Protein AF-A0A7C4CDU1-F1 (afdb_monomer)

Solvent-accessible surface area (backbone atoms only — not comparable to full-atom values): 4590 Å² total; per-residue (Å²): 128,63,86,41,85,42,82,39,72,51,47,90,38,84,63,28,44,60,57,52,59,79,47,31,66,37,68,26,36,39,35,32,50,32,43,76,96,42,45,71,63,47,53,51,50,46,53,58,50,63,67,36,89,71,46,47,37,47,72,51,73,44,66,26,37,88,89,37,78,76,36,50,49,56,79,82,78,74,116

pLDDT: mean 91.97, std 10.58, range [46.06, 97.81]

Foldseek 3Di:
DQPDDEEAEPCLPPVNVVVVLVCQLHQHEYEYAAAPVCVVVQVVSQVVSVPPVNGNYHYHYDHAQPPDVVRRGDPVSVD

Secon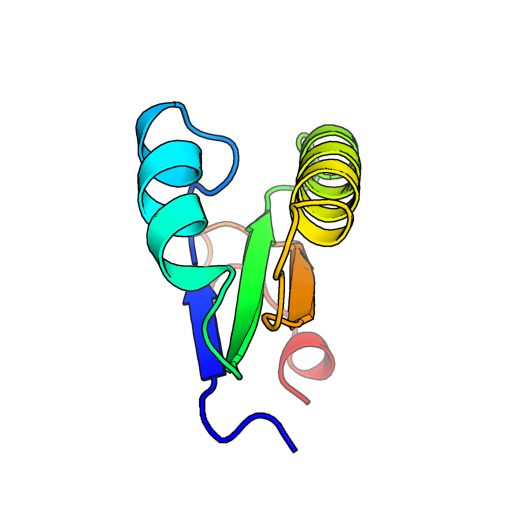dary structure (DSSP, 8-state):
--S-EEEEE-TTSHHHHHHHHTTTTSS-EEEEEE-GGGHHHHHHHHHHHHTSTT--PEEEEEE--TTSGGGG--GGG--

Structure (mmCIF, N/CA/C/O backbone):
data_AF-A0A7C4CDU1-F1
#
_entry.id   AF-A0A7C4CDU1-F1
#
loop_
_atom_site.group_PDB
_atom_site.id
_atom_site.type_symbol
_atom_site.label_atom_id
_atom_site.label_alt_id
_atom_site.label_comp_id
_atom_site.label_asym_id
_atom_site.label_entity_id
_atom_site.label_seq_id
_atom_site.pdbx_PDB_ins_code
_atom_site.Cartn_x
_atom_site.Cartn_y
_atom_site.Cartn_z
_atom_site.occupancy
_atom_site.B_iso_or_equiv
_atom_site.auth_seq_id
_atom_site.auth_comp_id
_atom_site.auth_asym_id
_atom_site.auth_atom_id
_atom_site.pdbx_PDB_model_num
ATOM 1 N N . MET A 1 1 ? -16.319 -11.309 5.647 1.00 46.06 1 MET A N 1
ATOM 2 C CA . MET A 1 1 ? -15.828 -11.034 4.282 1.00 46.06 1 MET A CA 1
ATOM 3 C C . MET A 1 1 ? -15.816 -9.530 4.134 1.00 46.06 1 MET A C 1
ATOM 5 O O . MET A 1 1 ? -16.866 -8.937 4.349 1.00 46.06 1 MET A O 1
ATOM 9 N N . ALA A 1 2 ? -14.658 -8.926 3.872 1.00 57.19 2 ALA A N 1
ATOM 10 C CA . ALA A 1 2 ? -14.571 -7.491 3.636 1.00 57.19 2 ALA A CA 1
ATOM 11 C C . ALA A 1 2 ? -15.447 -7.140 2.422 1.00 57.19 2 ALA A C 1
ATOM 13 O O . ALA A 1 2 ? -15.243 -7.671 1.334 1.00 57.19 2 ALA A O 1
ATOM 14 N N . GLU A 1 3 ? -16.447 -6.281 2.606 1.00 71.62 3 GLU A N 1
ATOM 15 C CA . GLU A 1 3 ? -17.454 -5.987 1.574 1.00 71.62 3 GLU A CA 1
ATOM 16 C C . GLU A 1 3 ? -16.857 -5.186 0.396 1.00 71.62 3 GLU A C 1
ATOM 18 O O . GLU A 1 3 ? -17.511 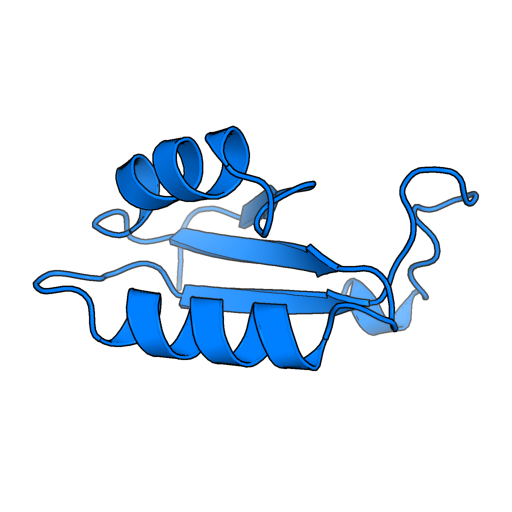-4.994 -0.630 1.00 71.62 3 GLU A O 1
ATOM 23 N N . ARG A 1 4 ? -15.618 -4.676 0.542 1.00 91.00 4 ARG A N 1
ATOM 24 C CA . ARG A 1 4 ? -14.958 -3.787 -0.424 1.00 91.00 4 ARG A CA 1
ATOM 25 C C . ARG A 1 4 ? -13.451 -4.049 -0.581 1.00 91.00 4 ARG A C 1
ATOM 27 O O . ARG A 1 4 ? -12.689 -4.076 0.385 1.00 91.00 4 ARG A O 1
ATOM 34 N N . THR A 1 5 ? -13.074 -4.192 -1.851 1.00 95.00 5 THR A N 1
ATOM 35 C CA . THR A 1 5 ? -11.743 -4.202 -2.493 1.00 95.00 5 THR A CA 1
ATOM 36 C C . THR A 1 5 ? -11.079 -2.833 -2.722 1.00 95.00 5 THR A C 1
ATOM 38 O O . THR A 1 5 ? -11.657 -2.094 -3.517 1.00 95.00 5 THR A O 1
ATOM 41 N N . MET A 1 6 ? -9.935 -2.437 -2.149 1.00 95.69 6 MET A N 1
ATOM 42 C CA . MET A 1 6 ? -9.190 -1.254 -2.635 1.00 95.69 6 MET A CA 1
ATOM 43 C C . MET A 1 6 ? -7.748 -1.593 -3.010 1.00 95.69 6 MET A C 1
ATOM 45 O O . MET A 1 6 ? -6.978 -2.038 -2.168 1.00 95.69 6 MET A O 1
ATOM 49 N N . LEU A 1 7 ? -7.369 -1.299 -4.255 1.00 95.69 7 LEU A N 1
ATOM 50 C CA . LEU A 1 7 ? -5.971 -1.231 -4.677 1.00 95.69 7 LEU A CA 1
ATOM 51 C C . LEU A 1 7 ? -5.450 0.193 -4.450 1.00 95.69 7 LEU A C 1
ATOM 53 O O . LEU A 1 7 ? -6.077 1.158 -4.892 1.00 95.69 7 LEU A O 1
ATOM 57 N N . PHE A 1 8 ? -4.313 0.330 -3.772 1.00 96.69 8 PHE A N 1
ATOM 58 C CA . PHE A 1 8 ? -3.751 1.621 -3.388 1.00 96.69 8 PHE A CA 1
ATOM 59 C C . PHE A 1 8 ? -2.281 1.729 -3.808 1.00 96.69 8 PHE A C 1
ATOM 61 O O . PHE A 1 8 ? -1.426 0.969 -3.359 1.00 96.69 8 PHE A O 1
ATOM 68 N N . THR A 1 9 ? -1.963 2.709 -4.653 1.00 96.19 9 THR A N 1
ATOM 69 C CA . THR A 1 9 ? -0.589 2.978 -5.105 1.00 96.19 9 THR A CA 1
ATOM 70 C C . THR A 1 9 ? 0.055 4.087 -4.278 1.00 96.19 9 THR A C 1
ATOM 72 O O . THR A 1 9 ? -0.620 5.036 -3.880 1.00 96.19 9 THR A O 1
ATOM 75 N N . GLY A 1 10 ? 1.373 4.030 -4.079 1.00 94.75 10 GLY A N 1
ATOM 76 C CA . GLY A 1 10 ? 2.103 5.098 -3.384 1.00 94.75 10 GLY A CA 1
ATOM 77 C C . GLY A 1 10 ? 1.880 5.120 -1.868 1.00 94.75 10 GLY A C 1
ATOM 78 O O . GLY A 1 10 ? 2.098 6.155 -1.238 1.00 94.75 10 GLY A O 1
ATOM 79 N N . GLY A 1 11 ? 1.469 3.990 -1.278 1.00 94.56 11 GLY A N 1
ATOM 80 C CA . GLY A 1 11 ? 1.213 3.838 0.160 1.00 94.56 11 GLY A CA 1
ATOM 81 C C . GLY A 1 11 ? 2.395 4.222 1.051 1.00 94.56 11 GLY A C 1
ATOM 82 O O . GLY A 1 11 ? 2.194 4.863 2.078 1.00 94.56 11 GLY A O 1
ATOM 83 N N . ASN A 1 12 ? 3.629 3.945 0.618 1.00 93.69 12 ASN A N 1
ATOM 84 C CA . ASN A 1 12 ? 4.840 4.308 1.366 1.00 93.69 12 ASN A CA 1
ATOM 85 C C . ASN A 1 12 ? 5.179 5.810 1.289 1.00 93.69 12 ASN A C 1
ATOM 87 O O . ASN A 1 12 ? 6.008 6.302 2.055 1.00 93.69 12 ASN A O 1
ATOM 91 N N . GLY A 1 13 ? 4.539 6.566 0.392 1.00 94.19 13 GLY A N 1
ATOM 92 C CA . GLY A 1 13 ? 4.774 7.998 0.234 1.00 94.19 13 GLY A CA 1
ATOM 93 C C . GLY A 1 13 ? 4.198 8.831 1.384 1.00 94.19 13 GLY A C 1
ATOM 94 O O . GLY A 1 13 ? 3.227 8.453 2.036 1.00 94.19 13 GLY A O 1
ATOM 95 N N . PHE A 1 14 ? 4.751 10.029 1.596 1.00 94.94 14 PHE A N 1
ATOM 96 C CA . PHE A 1 14 ? 4.332 10.941 2.672 1.00 94.94 14 PHE A CA 1
ATOM 97 C C . PHE A 1 14 ? 2.825 11.255 2.672 1.00 94.94 14 PHE A C 1
ATOM 99 O O . PHE A 1 14 ? 2.188 11.287 3.730 1.00 94.94 14 PHE A O 1
ATOM 106 N N . ILE A 1 15 ? 2.260 11.501 1.485 1.00 96.56 15 ILE A N 1
ATOM 107 C CA . ILE A 1 15 ? 0.825 11.758 1.305 1.00 96.56 15 ILE A CA 1
ATOM 108 C C . ILE A 1 15 ? 0.042 10.443 1.385 1.00 96.56 15 ILE A C 1
ATOM 110 O O . ILE A 1 15 ? -0.984 10.389 2.061 1.00 96.56 15 ILE A O 1
ATOM 114 N N . GLY A 1 16 ? 0.551 9.378 0.758 1.00 96.38 16 GLY A N 1
ATOM 115 C CA . GLY A 1 16 ? -0.088 8.062 0.725 1.00 96.38 16 GLY A CA 1
ATOM 116 C C . GLY A 1 16 ? -0.394 7.521 2.117 1.00 96.38 16 GLY A C 1
ATOM 117 O O . GLY A 1 16 ? -1.546 7.194 2.388 1.00 96.38 16 GLY A O 1
ATOM 118 N N . LYS A 1 17 ? 0.581 7.554 3.037 1.00 95.81 17 LYS A N 1
ATOM 119 C CA . LYS A 1 17 ? 0.396 7.115 4.433 1.00 95.81 17 LYS A CA 1
ATOM 120 C C . LYS A 1 17 ? -0.742 7.856 5.142 1.00 95.81 17 LYS A C 1
ATOM 122 O O . LYS A 1 17 ? -1.531 7.244 5.855 1.00 95.81 17 LYS A O 1
ATOM 127 N N . ARG A 1 18 ? -0.858 9.173 4.926 1.00 95.75 18 ARG A N 1
ATOM 128 C CA . ARG A 1 18 ? -1.927 9.994 5.524 1.00 95.75 18 ARG A CA 1
ATOM 129 C C . ARG A 1 18 ? -3.292 9.685 4.938 1.00 95.75 18 ARG A C 1
ATOM 131 O O . ARG A 1 18 ? -4.267 9.673 5.675 1.00 95.75 18 ARG A O 1
ATOM 138 N N . ILE A 1 19 ? -3.365 9.460 3.628 1.00 97.00 19 ILE A N 1
ATOM 139 C CA . ILE A 1 19 ? -4.618 9.081 2.976 1.00 97.00 19 ILE A CA 1
ATOM 140 C C . ILE A 1 19 ? -5.054 7.705 3.484 1.00 97.00 19 ILE A C 1
ATOM 142 O O . ILE A 1 19 ? -6.189 7.576 3.937 1.00 97.00 19 ILE A O 1
ATOM 146 N N . LEU A 1 20 ? -4.139 6.732 3.486 1.00 95.81 20 LEU A N 1
ATOM 147 C CA . LEU A 1 20 ? -4.372 5.355 3.917 1.00 95.81 20 LEU A CA 1
ATOM 148 C C . LEU A 1 20 ? -4.909 5.275 5.356 1.00 95.81 20 LEU A C 1
ATOM 150 O O . LEU A 1 20 ? -5.853 4.530 5.610 1.00 95.81 20 LEU A O 1
ATOM 154 N N . ALA A 1 21 ? -4.401 6.115 6.264 1.00 94.94 21 ALA A N 1
ATOM 155 C CA . ALA A 1 21 ? -4.869 6.191 7.650 1.00 94.94 21 ALA A CA 1
ATOM 156 C C . ALA A 1 21 ? -6.389 6.434 7.789 1.00 94.94 21 ALA A C 1
ATOM 158 O O . ALA A 1 21 ? -7.007 5.921 8.717 1.00 94.94 21 ALA A O 1
ATOM 159 N N . ASN A 1 22 ? -7.025 7.147 6.848 1.00 95.50 22 ASN A N 1
ATOM 160 C CA . ASN A 1 22 ? -8.474 7.416 6.891 1.00 95.50 22 ASN A CA 1
ATOM 161 C C . ASN A 1 22 ? -9.342 6.177 6.612 1.00 95.50 22 ASN A C 1
ATOM 163 O O . ASN A 1 22 ? -10.561 6.220 6.798 1.00 95.50 22 ASN A O 1
ATOM 167 N N . PHE A 1 23 ? -8.734 5.090 6.134 1.00 95.56 23 PHE A N 1
ATOM 168 C CA . PHE A 1 23 ? -9.427 3.858 5.770 1.00 95.56 23 PHE A CA 1
ATOM 169 C C . PHE A 1 23 ? -9.200 2.722 6.771 1.00 95.56 23 PHE A C 1
ATOM 171 O O . PHE A 1 23 ? -9.907 1.724 6.693 1.00 95.56 23 PHE A O 1
ATOM 178 N N . LEU A 1 24 ? -8.284 2.871 7.735 1.00 95.50 24 LEU A N 1
ATOM 179 C CA . LEU A 1 24 ? -7.902 1.787 8.651 1.00 95.50 24 LEU A CA 1
ATOM 180 C C . LEU A 1 24 ? -9.058 1.282 9.516 1.00 95.50 24 LEU A C 1
ATOM 182 O O . LEU A 1 24 ? -9.157 0.090 9.772 1.00 95.50 24 LEU A O 1
ATOM 186 N N . GLU A 1 25 ? -9.969 2.157 9.934 1.00 95.75 25 GLU A N 1
ATOM 187 C CA . GLU A 1 25 ? -11.134 1.777 10.748 1.00 95.75 25 GLU A CA 1
ATOM 188 C C . GLU A 1 25 ? -12.312 1.241 9.909 1.00 95.75 25 GLU A C 1
ATOM 190 O O . GLU A 1 25 ? -13.383 0.933 10.442 1.00 95.75 25 GLU A O 1
ATOM 195 N N . LYS A 1 26 ? -12.165 1.166 8.579 1.00 94.69 26 LYS A N 1
ATOM 196 C CA . LYS A 1 26 ? -13.197 0.642 7.677 1.00 94.69 26 LYS A CA 1
ATOM 197 C C . LYS A 1 26 ? -13.038 -0.868 7.523 1.00 94.69 26 LYS A C 1
ATOM 199 O O . LYS A 1 26 ? -11.932 -1.383 7.453 1.00 94.69 26 LYS A O 1
ATOM 204 N N . ASP A 1 27 ? -14.164 -1.565 7.422 1.00 94.88 27 ASP A N 1
ATOM 205 C CA . ASP A 1 27 ? -14.214 -3.012 7.186 1.00 94.88 27 ASP A CA 1
ATOM 206 C C . ASP A 1 27 ? -13.990 -3.309 5.695 1.00 94.88 27 ASP A C 1
ATOM 208 O O . ASP A 1 27 ? -14.929 -3.449 4.906 1.00 94.88 27 ASP A O 1
ATOM 212 N N . MET A 1 28 ? -12.729 -3.250 5.274 1.00 94.62 28 MET A N 1
ATOM 213 C CA . MET A 1 28 ? -12.332 -3.374 3.875 1.00 94.62 28 MET A CA 1
ATOM 214 C C . MET A 1 28 ? -10.951 -4.008 3.733 1.00 94.62 28 MET A C 1
ATOM 216 O O . MET A 1 28 ? -10.140 -3.956 4.652 1.00 94.62 28 MET A O 1
ATOM 220 N N . ARG A 1 29 ? -10.666 -4.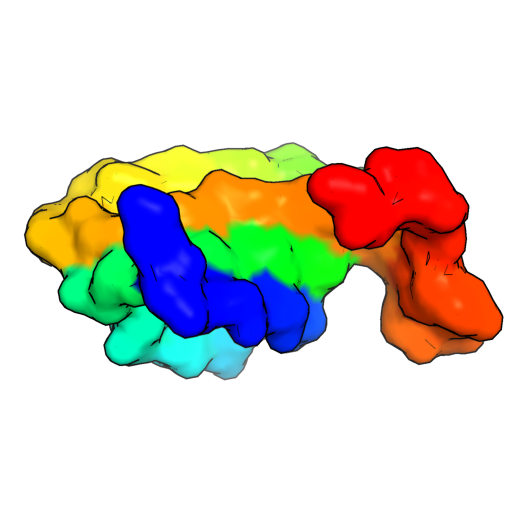560 2.553 1.00 95.88 29 ARG A N 1
ATOM 221 C CA . ARG A 1 29 ? -9.331 -5.060 2.213 1.00 95.88 29 ARG A CA 1
ATOM 222 C C . ARG A 1 29 ? -8.592 -4.009 1.397 1.00 95.88 29 ARG A C 1
ATOM 224 O O . ARG A 1 29 ? -9.149 -3.476 0.434 1.00 95.88 29 ARG A O 1
ATOM 231 N N . ILE A 1 30 ? -7.360 -3.706 1.785 1.00 96.25 30 ILE A N 1
ATOM 232 C CA . ILE A 1 30 ? -6.492 -2.736 1.123 1.00 96.25 30 ILE A CA 1
ATOM 233 C C . ILE A 1 30 ? -5.242 -3.459 0.638 1.00 96.25 30 ILE A C 1
ATOM 235 O O . ILE A 1 30 ? -4.470 -3.983 1.435 1.00 96.25 30 ILE A O 1
ATOM 239 N N 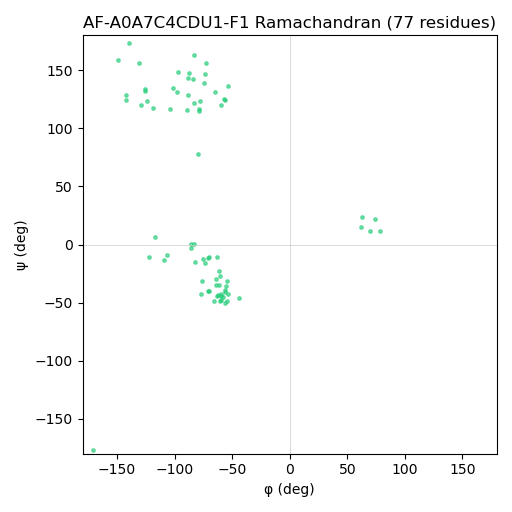. ILE A 1 31 ? -5.043 -3.465 -0.675 1.00 96.44 31 ILE A N 1
ATOM 240 C CA . ILE A 1 31 ? -3.873 -4.045 -1.328 1.00 96.44 31 ILE A CA 1
ATOM 241 C C . ILE A 1 31 ? -2.968 -2.894 -1.756 1.00 96.44 31 ILE A C 1
ATOM 243 O O . ILE A 1 31 ? -3.353 -2.059 -2.577 1.00 96.44 31 ILE A O 1
ATOM 247 N N . LEU A 1 32 ? -1.771 -2.830 -1.186 1.00 96.94 32 LEU A N 1
ATOM 248 C CA . LEU A 1 32 ? -0.758 -1.850 -1.555 1.00 96.94 32 LEU A CA 1
ATOM 249 C C . LEU A 1 32 ? 0.010 -2.348 -2.781 1.00 96.94 32 LEU A C 1
ATOM 251 O O . LEU A 1 32 ? 0.604 -3.421 -2.743 1.00 96.94 32 LEU A O 1
ATOM 255 N N . LEU A 1 33 ? 0.008 -1.568 -3.864 1.00 97.25 33 LEU A N 1
ATOM 256 C CA . LEU A 1 33 ? 0.906 -1.825 -4.990 1.00 97.25 33 LEU A CA 1
ATOM 257 C C . LEU A 1 33 ? 2.301 -1.309 -4.626 1.00 97.25 33 LEU A C 1
ATOM 259 O O . LEU A 1 33 ? 2.494 -0.094 -4.478 1.00 97.25 33 LEU A O 1
ATOM 263 N N . THR A 1 34 ? 3.259 -2.225 -4.510 1.00 96.12 34 THR A N 1
ATOM 264 C CA . THR A 1 34 ? 4.598 -1.953 -3.980 1.00 96.12 34 THR A CA 1
ATOM 265 C C . THR A 1 34 ? 5.670 -2.390 -4.969 1.00 96.12 34 THR A C 1
ATOM 267 O O . THR A 1 34 ? 5.638 -3.503 -5.470 1.00 96.12 34 THR A O 1
ATOM 270 N N . GLN A 1 35 ? 6.656 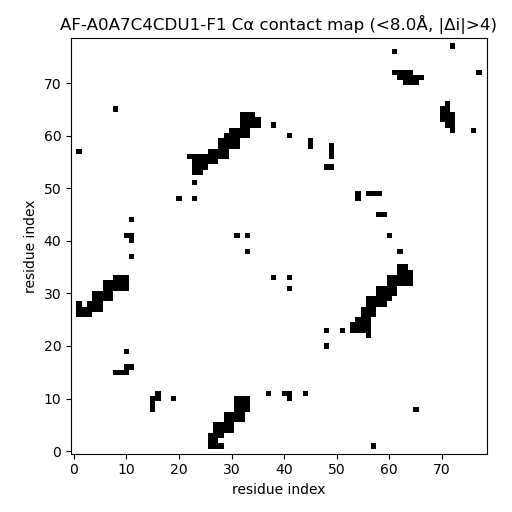-1.537 -5.249 1.00 95.75 35 GLN A N 1
ATOM 271 C CA . GLN A 1 35 ? 7.825 -1.963 -6.029 1.00 95.75 35 GLN A CA 1
ATOM 272 C C . GLN A 1 35 ? 8.734 -2.847 -5.165 1.00 95.75 35 GLN A C 1
ATOM 274 O O . GLN A 1 35 ? 8.890 -2.562 -3.981 1.00 95.75 35 GLN A O 1
ATOM 279 N N . GLU A 1 36 ? 9.411 -3.830 -5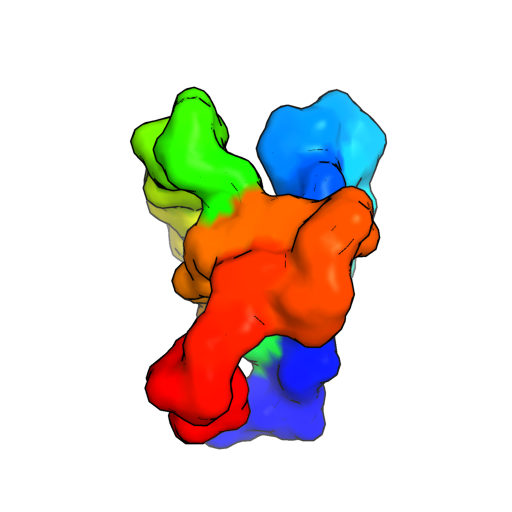.766 1.00 95.12 36 GLU A N 1
ATOM 280 C CA . GLU A 1 36 ? 10.313 -4.785 -5.085 1.00 95.12 36 GLU A CA 1
ATOM 281 C C . GLU A 1 36 ? 11.250 -4.120 -4.057 1.00 95.12 36 GLU A C 1
ATOM 283 O O . GLU A 1 36 ? 11.346 -4.531 -2.905 1.00 95.12 36 GLU A O 1
ATOM 288 N N . LYS A 1 37 ? 11.881 -3.003 -4.439 1.00 95.88 37 LYS A N 1
ATOM 289 C CA . LYS A 1 37 ? 12.814 -2.241 -3.585 1.00 95.88 37 LYS A CA 1
ATOM 290 C C . LYS A 1 37 ? 12.195 -1.636 -2.313 1.00 95.88 37 LYS A C 1
ATOM 292 O O . LYS A 1 37 ? 12.929 -1.099 -1.494 1.00 95.88 37 LYS A O 1
ATOM 297 N N . PHE A 1 38 ? 10.871 -1.646 -2.190 1.00 96.88 38 PHE A N 1
ATOM 298 C CA . PHE A 1 38 ? 10.116 -1.063 -1.083 1.00 96.88 38 PHE A CA 1
ATOM 299 C C . PHE A 1 38 ? 9.325 -2.104 -0.278 1.00 96.88 38 PHE A C 1
ATOM 301 O O . PHE A 1 38 ? 8.550 -1.715 0.594 1.00 96.88 38 PHE A O 1
ATOM 308 N N . VAL A 1 39 ? 9.495 -3.402 -0.556 1.00 96.56 39 VAL A N 1
ATOM 309 C CA . VAL A 1 39 ? 8.764 -4.483 0.128 1.00 96.56 39 VAL A CA 1
ATOM 310 C C . VAL A 1 39 ? 8.962 -4.423 1.641 1.00 96.56 39 VAL A C 1
ATOM 312 O O . VAL A 1 39 ? 7.976 -4.352 2.368 1.00 96.56 39 VAL A O 1
ATOM 315 N N . GLU A 1 40 ? 10.206 -4.324 2.112 1.00 97.81 40 GLU A N 1
ATOM 316 C CA . GLU A 1 40 ? 10.510 -4.237 3.549 1.00 97.81 40 GLU A CA 1
ATOM 317 C C . GLU A 1 40 ? 9.819 -3.027 4.208 1.00 97.81 40 GLU A C 1
ATOM 319 O O . GLU A 1 40 ? 9.170 -3.149 5.246 1.00 97.81 40 GLU A O 1
ATOM 324 N N . GLU A 1 41 ? 9.869 -1.854 3.569 1.00 97.50 41 GLU A N 1
ATOM 325 C CA . GLU A 1 41 ? 9.184 -0.655 4.069 1.00 97.50 41 GLU A CA 1
ATOM 326 C C . GLU A 1 41 ? 7.656 -0.818 4.099 1.00 97.50 41 GLU A C 1
ATOM 328 O O . GLU A 1 41 ? 6.988 -0.279 4.985 1.00 97.50 41 GLU A O 1
ATOM 333 N N . THR A 1 42 ? 7.092 -1.540 3.127 1.00 97.44 42 THR A N 1
ATOM 334 C CA . THR A 1 42 ? 5.658 -1.839 3.072 1.00 97.44 42 THR A CA 1
ATOM 335 C C . THR A 1 42 ? 5.248 -2.832 4.152 1.00 97.44 42 THR A C 1
ATOM 337 O O . THR A 1 42 ? 4.203 -2.636 4.766 1.00 97.44 42 THR A O 1
ATOM 340 N N . GLU A 1 43 ? 6.052 -3.854 4.433 1.00 97.62 43 GLU A N 1
ATOM 341 C CA . GLU A 1 43 ? 5.783 -4.811 5.510 1.00 97.62 43 GLU A CA 1
ATOM 342 C C . GLU A 1 43 ? 5.773 -4.126 6.878 1.00 97.62 43 GLU A C 1
ATOM 344 O O . GLU A 1 43 ? 4.848 -4.336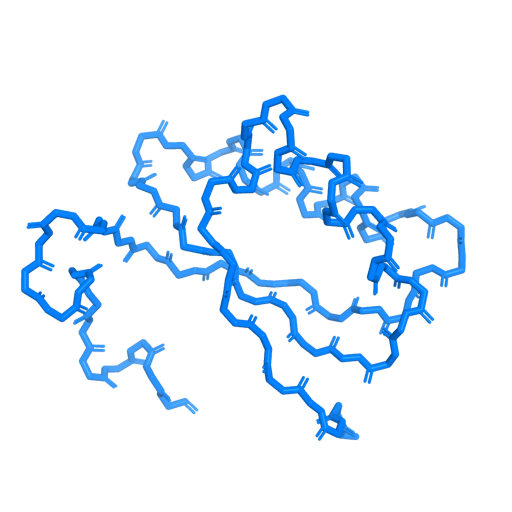 7.667 1.00 97.62 43 GLU A O 1
ATOM 349 N N . ILE A 1 44 ? 6.733 -3.228 7.123 1.00 97.81 44 ILE A N 1
ATOM 350 C CA . ILE A 1 44 ? 6.757 -2.393 8.331 1.00 97.81 44 ILE A CA 1
ATOM 351 C C . ILE A 1 44 ? 5.491 -1.531 8.406 1.00 97.81 44 ILE A C 1
ATOM 353 O O . ILE A 1 44 ? 4.816 -1.523 9.432 1.00 97.81 44 ILE A O 1
ATOM 357 N N . LEU A 1 45 ? 5.119 -0.855 7.312 1.00 96.38 45 LEU A N 1
ATOM 358 C CA . LEU A 1 45 ? 3.914 -0.020 7.264 1.00 96.38 45 LEU A CA 1
ATOM 359 C C . LEU A 1 45 ? 2.637 -0.820 7.561 1.00 96.38 45 LEU A C 1
ATOM 361 O O . LEU A 1 45 ? 1.784 -0.349 8.311 1.00 96.38 45 LEU A O 1
ATOM 365 N N . ILE A 1 46 ? 2.496 -2.009 6.970 1.00 97.25 46 ILE A N 1
ATOM 366 C CA . ILE A 1 46 ? 1.352 -2.901 7.189 1.00 97.25 46 ILE A CA 1
ATOM 367 C C . ILE A 1 46 ? 1.299 -3.345 8.648 1.00 97.25 46 ILE A C 1
ATOM 369 O O . ILE A 1 46 ? 0.229 -3.299 9.250 1.00 97.25 46 ILE A O 1
ATOM 373 N N . SER A 1 47 ? 2.437 -3.728 9.229 1.00 97.19 47 SER A N 1
ATOM 374 C CA . SER A 1 47 ? 2.529 -4.094 10.643 1.00 97.19 47 SER A CA 1
ATOM 375 C C . SER A 1 47 ? 2.135 -2.925 11.554 1.00 97.19 47 SER A C 1
ATOM 377 O O . SER A 1 47 ? 1.290 -3.081 12.437 1.00 97.19 47 SER A O 1
ATOM 379 N N . ASP A 1 48 ? 2.679 -1.730 11.318 1.00 96.25 48 ASP A N 1
ATOM 380 C CA . ASP A 1 48 ? 2.362 -0.528 12.097 1.00 96.25 48 ASP A CA 1
ATOM 381 C C . ASP A 1 48 ? 0.867 -0.186 12.021 1.00 96.25 48 ASP A C 1
ATOM 383 O O . ASP A 1 48 ? 0.236 0.131 13.031 1.00 96.25 48 ASP A O 1
ATOM 387 N N . PHE A 1 49 ? 0.277 -0.281 10.828 1.00 94.94 49 PHE A N 1
ATOM 388 C CA . PHE A 1 49 ? -1.135 0.029 10.604 1.00 94.94 49 PHE A CA 1
ATOM 389 C C . PHE A 1 49 ? -2.073 -1.072 11.102 1.00 94.94 49 PHE A C 1
ATOM 391 O O . PHE A 1 49 ? -3.161 -0.766 11.585 1.00 94.94 49 PHE A O 1
ATOM 398 N N . GLY A 1 50 ? -1.656 -2.337 11.063 1.00 92.56 50 GLY A N 1
ATOM 399 C CA . GLY A 1 50 ? -2.384 -3.448 11.677 1.00 92.56 50 GLY A CA 1
ATOM 400 C C . GLY A 1 50 ? -2.472 -3.319 13.200 1.00 92.56 50 GLY A C 1
ATOM 401 O O . GLY A 1 50 ? -3.470 -3.715 13.796 1.00 92.56 50 GLY A O 1
ATOM 402 N N . ASN A 1 51 ? -1.473 -2.690 13.824 1.00 94.00 51 ASN A N 1
ATOM 403 C CA . ASN A 1 51 ? -1.465 -2.379 15.255 1.00 94.00 51 ASN A CA 1
ATOM 404 C C . ASN A 1 51 ? -2.178 -1.058 15.607 1.00 94.00 51 ASN A C 1
ATOM 406 O O . ASN A 1 51 ? -2.227 -0.677 16.781 1.00 94.00 51 ASN A O 1
ATOM 410 N N . PHE A 1 52 ? -2.732 -0.341 14.622 1.00 92.75 52 PHE A N 1
ATOM 411 C CA . PHE A 1 52 ? -3.453 0.904 14.870 1.00 92.75 52 PHE A CA 1
ATOM 412 C C . PHE A 1 52 ? -4.722 0.638 15.706 1.00 92.75 52 PHE A C 1
ATOM 414 O O . PHE A 1 52 ? -5.503 -0.259 15.370 1.00 92.75 52 PHE A O 1
ATOM 421 N N . PRO A 1 53 ? -4.981 1.403 16.787 1.00 94.56 53 PRO A N 1
ATOM 422 C CA . PRO A 1 53 ? -6.173 1.212 17.607 1.00 94.56 53 PRO A CA 1
ATOM 423 C C . PRO A 1 53 ? -7.457 1.316 16.780 1.00 94.56 53 PRO A C 1
ATOM 425 O O . PRO A 1 53 ? -7.696 2.320 16.120 1.00 94.56 53 PRO A O 1
ATOM 428 N N . GLY A 1 54 ? -8.299 0.283 16.828 1.00 93.44 54 GLY A N 1
ATOM 429 C CA . GLY A 1 54 ? -9.547 0.258 16.059 1.00 93.44 54 GLY A CA 1
ATOM 430 C C . GLY A 1 54 ? -9.373 -0.074 14.575 1.00 93.44 54 GLY A C 1
ATOM 431 O O . GLY A 1 54 ? -10.340 0.057 13.824 1.00 93.44 54 GLY A O 1
ATOM 432 N N . CYS A 1 55 ? -8.188 -0.529 14.149 1.00 95.94 55 CYS A N 1
ATOM 433 C CA . CYS A 1 55 ? -7.992 -1.046 12.801 1.00 95.94 55 CYS A CA 1
ATOM 434 C C . CYS A 1 55 ? -8.958 -2.208 12.529 1.00 95.94 55 CYS A C 1
ATOM 436 O O . CYS A 1 55 ? -9.044 -3.178 13.283 1.00 95.94 55 CYS A O 1
ATOM 438 N N . ARG A 1 56 ? -9.722 -2.063 11.450 1.00 95.44 56 ARG A N 1
ATOM 439 C CA . ARG A 1 56 ? -10.657 -3.054 10.906 1.00 95.44 56 ARG A CA 1
ATOM 440 C C . ARG A 1 56 ? -10.329 -3.409 9.460 1.00 95.44 56 ARG A C 1
ATOM 442 O O . ARG A 1 56 ? -10.912 -4.354 8.935 1.00 95.44 56 ARG A O 1
ATOM 449 N N . ALA A 1 57 ? -9.431 -2.658 8.827 1.00 95.88 57 ALA A N 1
ATOM 450 C CA . ALA A 1 57 ? -8.973 -2.941 7.486 1.00 95.88 57 ALA A CA 1
ATOM 451 C C . ALA A 1 57 ? -8.015 -4.137 7.486 1.00 95.88 57 ALA A C 1
ATOM 453 O O . ALA A 1 57 ? -7.132 -4.250 8.333 1.00 95.88 57 ALA A O 1
ATOM 454 N N . GLU A 1 58 ? -8.159 -5.004 6.493 1.00 95.69 58 GLU A N 1
ATOM 455 C CA . GLU A 1 58 ? -7.176 -6.037 6.181 1.00 95.69 58 GLU A CA 1
ATOM 456 C C . GLU A 1 58 ? -6.170 -5.449 5.189 1.00 95.69 58 GLU A C 1
ATOM 458 O O . GLU A 1 58 ? -6.548 -5.085 4.074 1.00 95.69 58 GLU A O 1
ATOM 463 N N . LEU A 1 59 ? -4.902 -5.329 5.582 1.00 95.81 59 LEU A N 1
ATOM 464 C CA . LEU A 1 59 ? -3.852 -4.815 4.706 1.00 95.81 59 LEU A CA 1
ATOM 465 C C . LEU A 1 59 ? -3.007 -5.957 4.139 1.00 95.81 59 LEU A C 1
ATOM 467 O O . LEU A 1 59 ? -2.561 -6.839 4.869 1.00 95.81 59 LEU A O 1
ATOM 471 N N . ALA A 1 60 ? -2.749 -5.892 2.839 1.00 95.44 60 ALA A N 1
ATOM 472 C CA . ALA A 1 60 ? -1.823 -6.754 2.118 1.00 95.44 60 ALA A CA 1
ATOM 473 C C . ALA A 1 60 ? -1.038 -5.916 1.100 1.00 95.44 60 ALA A C 1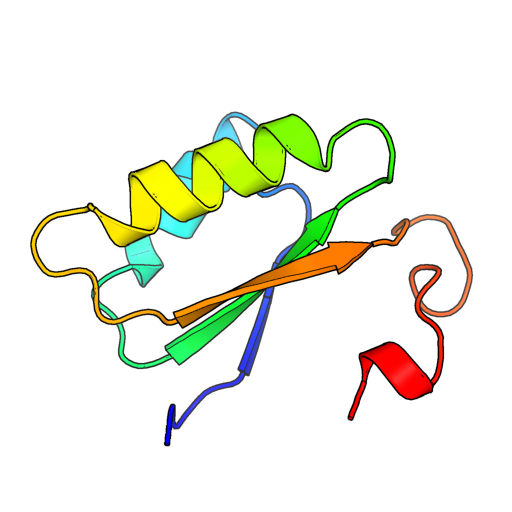
ATOM 475 O O . ALA A 1 60 ? -1.337 -4.737 0.884 1.00 95.44 60 ALA A O 1
ATOM 476 N N . TYR A 1 61 ? -0.052 -6.518 0.443 1.00 95.75 61 TYR A N 1
ATOM 477 C CA . TYR A 1 61 ? 0.621 -5.903 -0.694 1.00 95.75 61 TYR A CA 1
ATOM 478 C C . TYR A 1 61 ? 0.710 -6.868 -1.868 1.00 95.75 61 TYR A C 1
ATOM 480 O O . TYR A 1 61 ? 0.665 -8.083 -1.693 1.00 95.75 61 TYR A O 1
ATOM 488 N N . ALA A 1 62 ? 0.838 -6.293 -3.057 1.00 95.56 62 ALA A N 1
ATOM 489 C CA . ALA A 1 62 ? 1.195 -6.995 -4.274 1.00 95.56 62 ALA A CA 1
ATOM 490 C C . ALA A 1 62 ? 2.405 -6.289 -4.889 1.00 95.56 62 ALA A C 1
ATOM 492 O O . ALA A 1 62 ? 2.443 -5.052 -4.961 1.00 95.56 62 ALA A O 1
ATOM 493 N N . VAL A 1 63 ? 3.406 -7.068 -5.300 1.00 95.44 63 VAL A N 1
ATOM 494 C CA . VAL A 1 63 ? 4.616 -6.509 -5.902 1.00 95.44 63 VAL A CA 1
ATOM 495 C C . VAL A 1 63 ? 4.331 -6.129 -7.349 1.00 95.44 63 VAL A C 1
ATOM 497 O O . VAL A 1 63 ? 3.931 -6.969 -8.146 1.00 95.44 63 VAL A O 1
ATOM 500 N N . GLY A 1 64 ? 4.552 -4.866 -7.703 1.00 95.44 64 GLY A N 1
ATOM 501 C CA . GLY A 1 64 ? 4.323 -4.375 -9.055 1.00 95.44 64 GLY A CA 1
ATOM 502 C C . GLY A 1 64 ? 4.850 -2.963 -9.301 1.00 95.44 64 GLY A C 1
ATOM 503 O O . GLY A 1 64 ? 5.473 -2.330 -8.447 1.00 95.44 64 GLY A O 1
ATOM 504 N N . ASP A 1 65 ? 4.596 -2.461 -10.505 1.00 95.25 65 ASP A N 1
ATOM 505 C CA . ASP A 1 65 ? 5.026 -1.149 -10.976 1.00 95.25 65 ASP A CA 1
ATOM 506 C C . ASP A 1 65 ? 3.941 -0.510 -11.851 1.00 95.25 65 ASP A C 1
ATOM 508 O O . ASP A 1 65 ? 3.533 -1.063 -12.870 1.00 95.25 65 ASP A O 1
ATOM 512 N N . ILE A 1 66 ? 3.505 0.698 -11.486 1.00 95.44 66 ILE A N 1
ATOM 513 C CA . ILE A 1 66 ? 2.479 1.449 -12.225 1.00 95.44 66 ILE A CA 1
ATOM 514 C C . ILE A 1 66 ? 2.889 1.778 -13.669 1.00 95.44 66 ILE A C 1
ATOM 516 O O . ILE A 1 66 ? 2.035 2.030 -14.515 1.00 95.44 66 ILE A O 1
ATOM 520 N N . THR A 1 67 ? 4.191 1.803 -13.955 1.00 95.44 67 THR A N 1
ATOM 521 C CA . THR A 1 67 ? 4.729 2.086 -15.289 1.00 95.44 67 THR A CA 1
ATOM 522 C C . THR A 1 67 ? 4.736 0.857 -16.198 1.00 95.44 67 THR A C 1
ATOM 524 O O . THR A 1 67 ? 4.866 1.003 -17.415 1.00 95.44 67 THR A O 1
ATOM 527 N N . ALA A 1 68 ? 4.568 -0.346 -15.640 1.00 95.12 68 ALA A N 1
ATOM 528 C CA . ALA A 1 68 ? 4.537 -1.587 -16.396 1.00 95.12 68 ALA A CA 1
ATOM 529 C C . ALA A 1 68 ? 3.113 -1.916 -16.895 1.00 95.12 68 ALA A C 1
ATOM 531 O O . ALA A 1 68 ? 2.123 -1.625 -16.213 1.00 95.12 68 ALA A O 1
ATOM 532 N N . PRO A 1 69 ? 2.972 -2.566 -18.068 1.00 94.62 69 PRO A N 1
ATOM 533 C CA . PRO A 1 69 ? 1.692 -3.113 -18.508 1.00 94.62 69 PRO A CA 1
ATOM 534 C C . PRO A 1 69 ? 1.089 -4.033 -17.442 1.00 94.62 69 PRO A C 1
ATOM 536 O O . PRO A 1 69 ? 1.800 -4.829 -16.832 1.00 94.62 69 PRO A O 1
ATOM 539 N N . GLY A 1 70 ? -0.218 -3.908 -17.199 1.00 92.62 70 GLY A N 1
ATOM 540 C CA . GLY A 1 70 ? -0.891 -4.698 -16.162 1.00 92.62 70 GLY A CA 1
ATOM 541 C C . GLY A 1 70 ? -0.379 -4.429 -14.741 1.00 92.62 70 GLY A C 1
ATOM 542 O O . GLY A 1 70 ? -0.494 -5.301 -13.890 1.00 92.62 70 GLY A O 1
ATOM 543 N N . LEU A 1 71 ? 0.211 -3.252 -14.485 1.00 94.81 71 LEU A N 1
ATOM 544 C CA . LEU A 1 71 ? 0.821 -2.873 -13.201 1.00 94.81 71 LEU A CA 1
ATOM 545 C C . LEU A 1 71 ? 1.998 -3.768 -12.778 1.00 94.81 71 LEU A C 1
ATOM 547 O O . LEU A 1 71 ? 2.387 -3.756 -11.613 1.00 94.81 71 LEU A O 1
ATOM 551 N N . GLY A 1 72 ? 2.555 -4.563 -13.696 1.00 93.62 72 GLY A N 1
ATOM 552 C CA . GLY A 1 72 ? 3.587 -5.551 -13.373 1.00 93.62 72 GLY A CA 1
ATOM 553 C C . GLY A 1 72 ? 3.082 -6.740 -12.551 1.00 93.62 72 GLY A C 1
ATOM 554 O O . GLY A 1 72 ? 3.905 -7.508 -12.067 1.00 93.62 72 GLY A O 1
ATOM 555 N N . LEU A 1 73 ? 1.763 -6.894 -12.406 1.00 91.56 73 LEU A N 1
ATOM 556 C CA . LEU A 1 73 ? 1.143 -8.007 -11.694 1.00 91.56 73 LEU A CA 1
ATOM 557 C C . LEU A 1 73 ? 1.009 -9.220 -12.617 1.00 91.56 73 LEU A C 1
ATOM 559 O O . LEU A 1 73 ? 0.694 -9.092 -13.805 1.00 91.56 73 LEU A O 1
ATOM 563 N N . SER A 1 74 ? 1.218 -10.409 -12.066 1.00 82.50 74 SER A N 1
ATOM 564 C CA . SER A 1 74 ? 0.878 -11.661 -12.731 1.00 82.50 74 SER A CA 1
ATOM 565 C C . SER A 1 74 ? -0.605 -11.991 -12.534 1.00 82.50 74 SER A C 1
ATOM 567 O O . SER A 1 74 ? -1.265 -11.468 -11.639 1.00 82.50 74 SER A O 1
ATOM 569 N N . ALA A 1 75 ?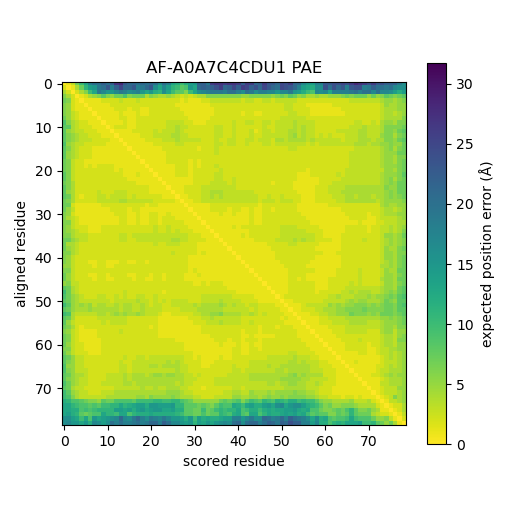 -1.149 -12.898 -13.351 1.00 73.81 75 ALA A N 1
ATOM 570 C CA . ALA A 1 75 ? -2.524 -13.372 -13.170 1.00 73.81 75 ALA A CA 1
ATOM 571 C C . ALA A 1 75 ? -2.742 -14.056 -11.806 1.00 73.81 75 ALA A C 1
ATOM 573 O O . ALA A 1 75 ? -3.845 -14.006 -11.279 1.00 73.81 75 ALA A O 1
ATOM 574 N N . ALA A 1 76 ? -1.688 -14.640 -11.223 1.00 72.25 76 ALA A N 1
ATOM 575 C CA . ALA A 1 76 ? -1.742 -15.278 -9.911 1.00 72.25 76 ALA A CA 1
ATOM 576 C C . ALA A 1 76 ? -1.822 -14.272 -8.747 1.00 72.25 76 ALA A C 1
ATOM 578 O O . ALA A 1 76 ? -2.175 -14.666 -7.642 1.00 72.25 76 ALA A O 1
ATOM 579 N N . ASP A 1 77 ? -1.522 -12.989 -8.986 1.00 70.38 77 ASP A N 1
ATOM 580 C CA . ASP A 1 77 ? -1.609 -11.925 -7.974 1.00 70.38 77 ASP A CA 1
ATOM 581 C C . ASP A 1 77 ? -3.023 -11.313 -7.873 1.00 70.38 77 ASP A C 1
ATOM 583 O O . ASP A 1 77 ? -3.256 -10.407 -7.072 1.00 70.38 77 ASP A O 1
ATOM 587 N N . ILE A 1 78 ? -3.953 -11.757 -8.730 1.00 59.69 78 ILE A N 1
ATOM 588 C CA . ILE A 1 78 ? -5.295 -11.177 -8.911 1.00 59.69 78 ILE A CA 1
ATOM 589 C C . ILE A 1 78 ? -6.406 -12.097 -8.354 1.00 59.69 78 ILE A C 1
ATOM 591 O O . ILE A 1 78 ? -7.536 -11.633 -8.182 1.00 59.69 78 ILE A O 1
ATOM 595 N N . ASP A 1 79 ? -6.087 -13.358 -8.042 1.00 49.44 79 ASP A N 1
ATOM 596 C CA . ASP A 1 79 ? -7.004 -14.364 -7.468 1.00 49.44 79 ASP A CA 1
ATOM 597 C C . ASP A 1 79 ? -7.070 -14.302 -5.925 1.00 49.44 79 ASP A C 1
ATOM 599 O O . ASP A 1 79 ? -8.181 -14.489 -5.370 1.00 49.44 79 ASP A O 1
#

Mean predicted aligned error: 3.7 Å

Sequence (79 aa):
MAERTMLFTGGNGFIGKRILANFLEKDMRIILLTQEKFVEETEILISDFGNFPGCRAELAYAVGDITAPGLGLSAADID

InterPro domains:
  IPR013120 Fatty acyl-CoA reductase-like, NAD-binding domain [PF07993] (9-78)
  IPR036291 NAD(P)-binding domain superfamily [SSF51735] (1-70)

Nearest PDB structures (foldseek):
  6ow4-assembly2_H-3  TM=7.533E-01  e=1.356E-02  Bifidobacterium adolescentis L2-32
  3svt-assembly1_B  TM=7.539E-01  e=1.548E-02  Mycobacterium ulcerans Agy99
  6ow4-assembly1_E  TM=6.659E-01  e=3.917E-02  Bifidobacterium adolescentis L2-32
  6m9u-assembly1_B  TM=7.291E-01  e=7.114E-02  Bifidobacterium adolescentis L2-32
  6m9u-assembly1_A  TM=7.501E-01  e=1.132E-01  Bifidobacterium adolescentis L2-32

Organism: NCBI:txid2052148

Radius of gyration: 12.25 Å; Cα contacts (8 Å, |Δi|>4): 125; chains: 1; bounding box: 30×27×36 Å